Protein AF-A0A4R6QVR8-F1 (afdb_monomer_lite)

Radius of gyration: 30.58 Å; chains: 1; bounding box: 65×30×86 Å

Secondary structure (DSSP, 8-state):
-TTHHHHHHHHTS-TT-TTHHHHHHHHHHHHHHHHHHHHHHHHHHHHHTT--HHHHHHHHHHHHHHHHHHHHHHHHHHTT-TT---TTSPPPPHHHHHHHHHHHHS------------GGGGTHHHHHHHHHHHHHHHHHHHHHHT-S-HHHHHHHHHHHHHHHHHHTT-

Sequence (170 aa):
MRGVVTLAAAQSLPMDFPYRSQLVLIAFVVALVTLVVQGGTLPLLIRVLGIRGTDEEAARRELSLLIAELQEAAIGQVLDNPELRRRDGGRFDAEVLEEVRERFGRPLPGSSGGAAPDPRTAQRPELVQLLAEVQQDALDEARSLGAYDSGTIARAQKLLDAGSLRRGGL

pLDDT: mean 72.9, std 13.85, range [36.78, 92.38]

Structure (mmCIF, N/CA/C/O backbone):
data_AF-A0A4R6QVR8-F1
#
_entry.id   AF-A0A4R6QVR8-F1
#
loop_
_atom_site.group_PDB
_atom_site.id
_atom_site.type_symbol
_atom_site.label_atom_id
_atom_site.label_alt_id
_atom_site.label_comp_id
_atom_site.label_asym_id
_atom_site.label_entity_id
_atom_site.label_seq_id
_atom_site.pdbx_PDB_ins_code
_atom_site.Cartn_x
_atom_site.Cartn_y
_atom_site.Cartn_z
_atom_site.occupancy
_atom_site.B_iso_or_equiv
_atom_site.auth_seq_id
_atom_site.auth_comp_id
_atom_site.auth_asym_id
_atom_site.auth_atom_id
_atom_site.pdbx_PDB_model_num
ATOM 1 N N . MET A 1 1 ? -12.754 -4.981 37.027 1.00 50.38 1 MET A N 1
ATOM 2 C CA . MET A 1 1 ? -12.865 -5.345 38.463 1.00 50.38 1 MET A CA 1
ATOM 3 C C . MET A 1 1 ? -13.901 -4.525 39.259 1.00 50.38 1 MET A C 1
ATOM 5 O O . MET A 1 1 ? -14.379 -5.041 40.255 1.00 50.38 1 MET A O 1
ATOM 9 N N . ARG A 1 2 ? -14.282 -3.283 38.887 1.00 55.81 2 ARG A N 1
ATOM 10 C CA . ARG A 1 2 ? -15.092 -2.389 39.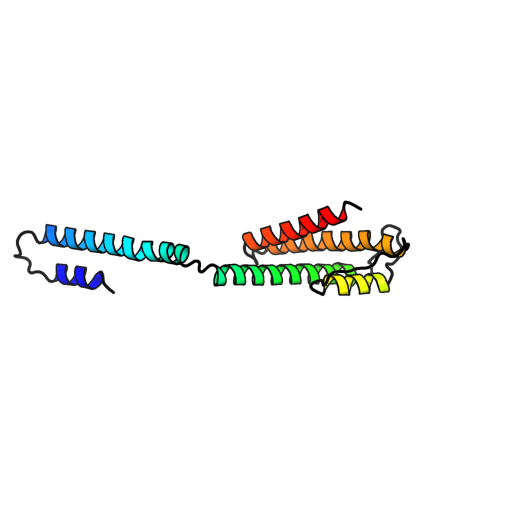759 1.00 55.81 2 ARG A CA 1
ATOM 11 C C . ARG A 1 2 ? -16.632 -2.438 39.624 1.00 55.81 2 ARG A C 1
ATOM 13 O O . ARG A 1 2 ? -17.299 -1.906 40.496 1.00 55.81 2 ARG A O 1
ATOM 20 N N . GLY A 1 3 ? -17.203 -3.080 38.599 1.00 59.09 3 GLY A N 1
ATOM 21 C CA . GLY A 1 3 ? -18.670 -3.150 38.413 1.00 59.09 3 GLY A CA 1
ATOM 22 C C . GLY A 1 3 ? -19.342 -4.412 38.973 1.00 59.09 3 GLY A C 1
ATOM 23 O O . GLY A 1 3 ? -20.460 -4.354 39.476 1.00 59.09 3 GLY A O 1
ATOM 24 N N . VAL A 1 4 ? -18.642 -5.552 38.939 1.00 65.31 4 VAL A N 1
ATOM 25 C CA . VAL A 1 4 ?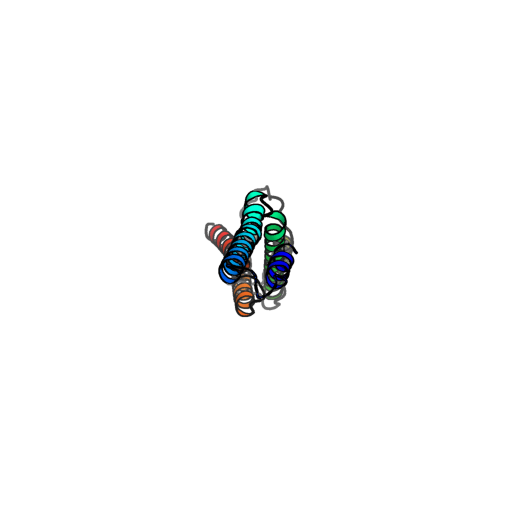 -19.193 -6.860 39.352 1.00 65.31 4 VAL A CA 1
ATOM 26 C C . VAL A 1 4 ? -19.422 -6.921 40.867 1.00 65.31 4 VAL A C 1
ATOM 28 O O . VAL A 1 4 ? -20.407 -7.493 41.322 1.00 65.31 4 VAL A O 1
ATOM 31 N N . VAL A 1 5 ? -18.556 -6.264 41.649 1.00 69.75 5 VAL A N 1
ATOM 32 C CA . VAL A 1 5 ? -18.651 -6.212 43.119 1.00 69.75 5 VAL A CA 1
ATOM 33 C C . VAL A 1 5 ? -19.855 -5.378 43.576 1.00 69.75 5 VAL A C 1
ATOM 35 O O . VAL A 1 5 ? -20.557 -5.781 44.497 1.00 69.75 5 VAL A O 1
ATOM 38 N N . THR A 1 6 ? -20.154 -4.263 42.904 1.00 68.56 6 THR A N 1
ATOM 39 C CA . THR A 1 6 ? -21.316 -3.413 43.220 1.00 68.56 6 THR A CA 1
ATOM 40 C C . THR A 1 6 ? -22.635 -4.116 42.897 1.00 68.56 6 THR A C 1
ATOM 42 O O . THR A 1 6 ? -23.589 -4.031 43.668 1.00 68.56 6 THR A O 1
ATOM 45 N N . LEU A 1 7 ? -22.676 -4.866 41.789 1.00 62.91 7 LEU A N 1
ATOM 46 C CA . LEU A 1 7 ? -23.846 -5.657 41.405 1.00 62.91 7 LEU A CA 1
ATOM 47 C C . LEU A 1 7 ? -24.078 -6.833 42.372 1.00 62.91 7 LEU A C 1
ATOM 49 O O . LEU A 1 7 ? -25.211 -7.088 42.777 1.00 62.91 7 LEU A O 1
ATOM 53 N N . ALA A 1 8 ? -23.002 -7.511 42.786 1.00 66.31 8 ALA A N 1
ATOM 54 C CA . ALA A 1 8 ? -23.059 -8.594 43.766 1.00 66.31 8 ALA A CA 1
ATOM 55 C C . ALA A 1 8 ? -23.499 -8.096 45.154 1.00 66.31 8 ALA A C 1
ATOM 57 O O . ALA A 1 8 ? -24.349 -8.716 45.787 1.00 66.31 8 ALA A O 1
ATOM 58 N N . ALA A 1 9 ? -22.995 -6.942 45.603 1.00 62.75 9 ALA A N 1
ATOM 59 C CA . ALA A 1 9 ? -23.403 -6.332 46.869 1.00 62.75 9 ALA A CA 1
ATOM 60 C C . ALA A 1 9 ? -24.887 -5.921 46.872 1.00 62.75 9 ALA A C 1
ATOM 62 O O . ALA A 1 9 ? -25.574 -6.123 47.872 1.00 62.75 9 ALA A O 1
ATOM 63 N N . ALA A 1 10 ? -25.406 -5.412 45.747 1.00 60.38 10 ALA A N 1
ATOM 64 C CA . ALA A 1 10 ? -26.825 -5.080 45.609 1.00 60.38 10 ALA A CA 1
ATOM 65 C C . ALA A 1 10 ? -27.734 -6.328 45.644 1.00 60.38 10 ALA A C 1
ATOM 67 O O . ALA A 1 10 ? -28.831 -6.280 46.199 1.00 60.38 10 ALA A O 1
ATOM 68 N N . GLN A 1 11 ? -27.270 -7.460 45.101 1.00 60.28 11 GLN A N 1
ATOM 69 C CA . GLN A 1 11 ? -27.969 -8.752 45.164 1.00 60.28 11 GLN A CA 1
ATOM 70 C C . GLN A 1 11 ? -27.950 -9.390 46.566 1.00 60.28 11 GLN A C 1
ATOM 72 O O . GLN A 1 11 ? -28.870 -10.137 46.890 1.00 60.28 11 GLN A O 1
ATOM 77 N N . SER A 1 12 ? -26.968 -9.066 47.416 1.00 67.50 12 SER A N 1
ATOM 78 C CA . SER A 1 12 ? -26.874 -9.576 48.798 1.00 67.50 12 SER A CA 1
ATOM 79 C C . SER A 1 12 ? -27.823 -8.902 49.803 1.00 67.50 12 SER A C 1
ATOM 81 O O . SER A 1 12 ? -27.862 -9.307 50.964 1.00 67.50 12 SER A O 1
ATOM 83 N N . LEU A 1 13 ? -28.598 -7.885 49.402 1.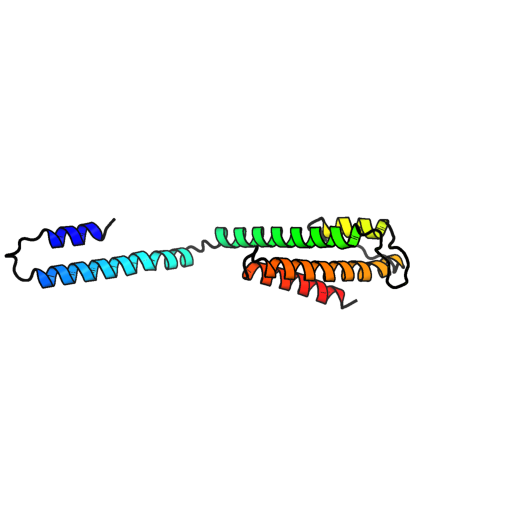00 61.72 13 LEU A N 1
ATOM 84 C CA . LEU A 1 13 ? -29.571 -7.229 50.288 1.00 61.72 13 LEU A CA 1
ATOM 85 C C . LEU A 1 13 ? -30.758 -8.163 50.623 1.00 61.72 13 LEU A C 1
ATOM 87 O O . LEU A 1 13 ? -31.300 -8.768 49.690 1.00 61.72 13 LEU A O 1
ATOM 91 N N . PRO A 1 14 ? -31.210 -8.245 51.897 1.00 57.94 14 PRO A N 1
ATOM 92 C CA . PRO A 1 14 ? -32.346 -9.074 52.322 1.00 57.94 14 PRO A CA 1
ATOM 93 C C . PRO A 1 14 ? -33.646 -8.748 51.569 1.00 57.94 14 PRO A C 1
ATOM 95 O O . PRO A 1 14 ? -33.858 -7.611 51.149 1.00 57.94 14 PRO A O 1
ATOM 98 N N . MET A 1 15 ? -34.531 -9.737 51.408 1.00 57.88 15 MET A N 1
ATOM 99 C CA . MET A 1 15 ? -35.774 -9.598 50.626 1.00 57.88 15 MET A CA 1
ATOM 100 C C . MET A 1 15 ? -36.783 -8.603 51.229 1.00 57.88 15 MET A C 1
ATOM 102 O O . MET A 1 15 ? -37.531 -7.991 50.474 1.00 57.88 15 MET A O 1
ATOM 106 N N . ASP A 1 16 ? -36.748 -8.378 52.546 1.00 59.53 16 ASP A N 1
ATOM 107 C CA . ASP A 1 16 ? -37.651 -7.462 53.268 1.00 59.53 16 ASP A CA 1
ATOM 108 C C . ASP A 1 16 ? -37.199 -5.987 53.256 1.00 59.53 16 ASP A C 1
ATOM 110 O O . ASP A 1 16 ? -37.741 -5.151 53.980 1.00 59.53 16 ASP A O 1
ATOM 114 N N . PHE A 1 17 ? -36.190 -5.633 52.452 1.00 61.97 17 PHE A N 1
ATOM 115 C CA . PHE A 1 17 ? -35.680 -4.262 52.405 1.00 61.97 17 PHE A CA 1
ATOM 116 C C . PHE A 1 17 ? -36.605 -3.349 51.574 1.00 61.97 17 PHE A C 1
ATOM 118 O O . PHE A 1 17 ? -36.832 -3.624 50.387 1.00 61.97 17 PHE A O 1
ATOM 125 N N . PRO A 1 18 ? -37.120 -2.237 52.133 1.00 64.25 18 PRO A N 1
ATOM 126 C CA . PRO A 1 18 ? -37.984 -1.332 51.386 1.00 64.25 18 PRO A CA 1
ATOM 127 C C . PRO A 1 18 ? -37.226 -0.734 50.189 1.00 64.25 18 PRO A C 1
ATOM 129 O O . PRO A 1 18 ? -36.057 -0.365 50.296 1.00 64.25 18 PRO A O 1
ATOM 132 N N . TYR A 1 19 ? -37.895 -0.650 49.034 1.00 67.69 19 TYR A N 1
ATOM 133 C CA . TYR A 1 19 ? -37.363 -0.086 47.779 1.00 67.69 19 TYR A CA 1
ATOM 134 C C . TYR A 1 19 ? -36.178 -0.839 47.131 1.00 67.69 19 TYR A C 1
ATOM 136 O O . TYR A 1 19 ? -35.477 -0.285 46.280 1.00 67.69 19 TYR A O 1
ATOM 144 N N . ARG A 1 20 ? -35.967 -2.127 47.451 1.00 68.62 20 ARG A N 1
ATOM 145 C CA . ARG A 1 20 ? -34.886 -2.968 46.884 1.00 68.62 20 ARG A CA 1
ATOM 146 C C . ARG A 1 20 ? -34.806 -2.930 45.352 1.00 68.62 20 ARG A C 1
ATOM 148 O O . ARG A 1 20 ? -33.722 -2.789 44.794 1.00 68.62 20 ARG A O 1
ATOM 155 N N . SER A 1 21 ? -35.943 -3.018 44.662 1.00 71.06 21 SER A N 1
ATOM 156 C CA . SER A 1 21 ? -36.007 -2.982 43.192 1.00 71.06 21 SER A CA 1
ATOM 157 C C . SER A 1 21 ? -35.503 -1.658 42.603 1.00 71.06 21 SER A C 1
ATOM 159 O O . SER A 1 21 ? -34.811 -1.670 41.586 1.00 71.06 21 SER A O 1
ATOM 161 N N . GLN A 1 22 ? -35.771 -0.527 43.264 1.00 77.88 22 GLN A N 1
ATOM 162 C CA . GLN A 1 22 ? -35.253 0.786 42.860 1.00 77.88 22 GLN A CA 1
ATOM 163 C C . GLN A 1 22 ? -33.741 0.890 43.088 1.00 77.88 22 GLN A C 1
ATOM 165 O O . GLN A 1 22 ? -33.028 1.376 42.213 1.00 77.88 22 GLN A O 1
ATOM 170 N N . LEU A 1 23 ? -33.227 0.378 44.210 1.00 75.19 23 LEU A N 1
ATOM 171 C CA . LEU A 1 23 ? -31.787 0.383 44.497 1.00 75.19 23 LEU A CA 1
ATOM 172 C C . LEU A 1 23 ? -30.988 -0.497 43.528 1.00 75.19 23 LEU A C 1
ATOM 174 O O . LEU A 1 23 ? -29.920 -0.092 43.071 1.00 75.19 23 LEU A O 1
ATOM 178 N N . VAL A 1 24 ? -31.515 -1.669 43.163 1.00 76.12 24 VAL A N 1
ATOM 179 C CA . VAL A 1 24 ? -30.892 -2.553 42.164 1.00 76.12 24 VAL A CA 1
ATOM 180 C C . VAL A 1 24 ? -30.872 -1.890 40.783 1.00 76.12 24 VAL A C 1
ATOM 182 O O . VAL A 1 24 ? -29.849 -1.944 40.102 1.00 76.12 24 VAL A O 1
ATOM 185 N N . LEU A 1 25 ? -31.956 -1.210 40.389 1.00 76.81 25 LEU A N 1
ATOM 186 C CA . LEU A 1 25 ? -32.012 -0.458 39.132 1.00 76.81 25 LEU A CA 1
ATOM 187 C C . LEU A 1 25 ? -30.963 0.664 39.100 1.00 76.81 25 LEU A C 1
ATOM 189 O O . LEU A 1 25 ? -30.226 0.790 38.124 1.00 76.81 25 LEU A O 1
ATOM 193 N N . ILE A 1 26 ? -30.852 1.443 40.179 1.00 80.88 26 ILE A N 1
ATOM 194 C CA . ILE A 1 26 ? -29.854 2.515 40.297 1.00 80.88 26 ILE A CA 1
ATOM 195 C C . ILE A 1 26 ? -28.436 1.938 40.222 1.00 80.88 26 ILE A C 1
ATOM 197 O O . ILE A 1 26 ? -27.614 2.436 39.455 1.00 80.88 26 ILE A O 1
ATOM 201 N N . ALA A 1 27 ? -28.150 0.861 40.959 1.00 78.94 27 ALA A N 1
ATOM 202 C CA . ALA A 1 27 ? -26.843 0.206 40.934 1.00 78.94 27 ALA A CA 1
ATOM 203 C C . ALA A 1 27 ? -26.480 -0.308 39.530 1.00 78.94 27 ALA A C 1
ATOM 205 O O . ALA A 1 27 ? -25.337 -0.151 39.095 1.00 78.94 27 ALA A O 1
ATOM 206 N N . PHE A 1 28 ? -27.452 -0.864 38.798 1.00 77.94 28 PHE A N 1
ATOM 207 C CA . PHE A 1 28 ? -27.261 -1.319 37.423 1.00 77.94 28 PHE A CA 1
ATOM 208 C C . PHE A 1 28 ? -26.957 -0.158 36.471 1.00 77.94 28 PHE A C 1
ATOM 210 O O . PHE A 1 28 ? -25.982 -0.219 35.724 1.00 77.94 28 PHE A O 1
ATOM 217 N N . VAL A 1 29 ? -27.732 0.929 36.534 1.00 83.06 29 VAL A N 1
ATOM 218 C CA . VAL A 1 29 ? -27.512 2.123 35.701 1.00 83.06 29 VAL A CA 1
ATOM 219 C C . VAL A 1 29 ? -26.144 2.745 35.985 1.00 83.06 29 VAL A C 1
ATOM 221 O O . VAL A 1 29 ? -25.406 3.053 35.052 1.00 83.06 29 VAL A O 1
ATOM 224 N N . VAL A 1 30 ? -25.755 2.870 37.256 1.00 83.25 30 VAL A N 1
ATOM 225 C CA . VAL A 1 30 ? -24.439 3.398 37.651 1.00 83.25 30 VAL A CA 1
ATOM 226 C C . VAL A 1 30 ? -23.305 2.499 37.149 1.00 83.25 30 VAL A C 1
ATOM 228 O O . VAL A 1 30 ? -22.306 2.999 36.626 1.00 83.25 30 VAL A O 1
ATOM 231 N N . ALA A 1 31 ? -23.447 1.176 37.253 1.00 80.06 31 ALA A N 1
ATOM 232 C CA . ALA A 1 31 ? -22.479 0.231 36.699 1.00 80.06 31 ALA A CA 1
ATOM 233 C C . ALA A 1 31 ? -22.359 0.368 35.171 1.00 80.06 31 ALA A C 1
ATOM 235 O O . ALA A 1 31 ? -21.252 0.360 34.640 1.00 80.06 31 ALA A O 1
ATOM 236 N N . LEU A 1 32 ? -23.476 0.553 34.466 1.00 79.31 32 LEU A N 1
ATOM 237 C CA . LEU A 1 32 ? -23.501 0.677 33.010 1.00 79.31 32 LEU A CA 1
ATOM 238 C C . LEU A 1 32 ? -22.864 1.995 32.549 1.00 79.31 32 LEU A C 1
ATOM 240 O O . LEU A 1 32 ? -21.990 1.987 31.686 1.00 79.31 32 LEU A O 1
ATOM 244 N N . VAL A 1 33 ? -23.211 3.113 33.194 1.00 82.25 33 VAL A N 1
ATOM 245 C CA . VAL A 1 33 ? -22.596 4.425 32.942 1.00 82.25 33 VAL A CA 1
ATOM 246 C C . VAL A 1 33 ? -21.097 4.386 33.224 1.00 82.25 33 VAL A C 1
ATOM 248 O O . VAL A 1 33 ? -20.312 4.848 32.403 1.00 82.25 33 VAL A O 1
ATOM 251 N N . THR A 1 34 ? -20.666 3.801 34.344 1.00 79.12 34 THR A N 1
ATOM 252 C CA . THR A 1 34 ? -19.231 3.703 34.656 1.00 79.12 34 THR A CA 1
ATOM 253 C C . THR A 1 34 ? -18.479 2.814 33.674 1.00 79.12 34 THR A C 1
ATOM 255 O O . THR A 1 34 ? -17.353 3.153 33.321 1.00 79.12 34 THR A O 1
ATOM 258 N N . LEU A 1 35 ? -19.089 1.733 33.179 1.00 79.50 35 LEU A N 1
ATOM 259 C CA . LEU A 1 35 ? -18.486 0.872 32.162 1.00 79.50 35 LEU A CA 1
ATOM 260 C C . LEU A 1 35 ? -18.374 1.579 30.807 1.00 79.50 35 LEU A C 1
ATOM 262 O O . LEU A 1 35 ? -17.355 1.447 30.139 1.00 79.50 35 LEU A O 1
ATOM 266 N N . VAL A 1 36 ? -19.385 2.361 30.422 1.00 78.75 36 VAL A N 1
ATOM 267 C CA . VAL A 1 36 ? -19.374 3.162 29.188 1.00 78.75 36 VAL A CA 1
ATOM 268 C C . VAL A 1 36 ? -18.362 4.299 29.290 1.00 78.75 36 VA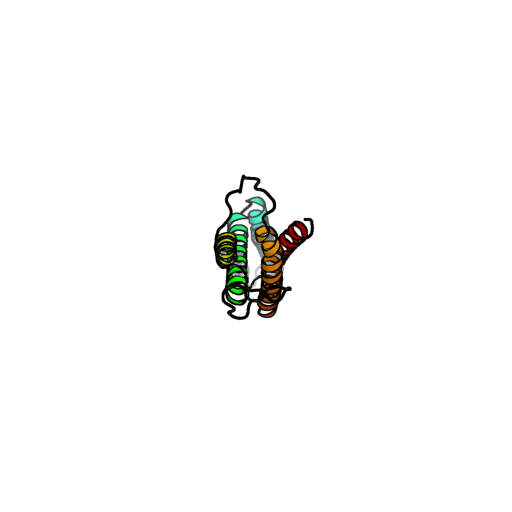L A C 1
ATOM 270 O O . VAL A 1 36 ? -17.594 4.522 28.360 1.00 78.75 36 VAL A O 1
ATOM 273 N N . VAL A 1 37 ? -18.299 4.983 30.433 1.00 78.12 37 VAL A N 1
ATOM 274 C CA . VAL A 1 37 ? -17.334 6.061 30.660 1.00 78.12 37 VAL A CA 1
ATOM 275 C C . VAL A 1 37 ? -15.915 5.504 30.714 1.00 78.12 37 VAL A C 1
ATOM 277 O O . VAL A 1 37 ? -15.068 6.027 30.004 1.00 78.12 37 VAL A O 1
ATOM 280 N N . GLN A 1 38 ? -15.635 4.436 31.472 1.00 70.75 38 GLN A N 1
ATOM 281 C CA . GLN A 1 38 ? -14.295 3.822 31.552 1.00 70.75 38 GLN A CA 1
ATOM 282 C C . GLN A 1 38 ? -13.891 3.102 30.259 1.00 70.75 38 GLN A C 1
ATOM 284 O O . GLN A 1 38 ? -12.749 3.213 29.824 1.00 70.75 38 GLN A O 1
ATOM 289 N N . GLY A 1 39 ? -14.819 2.386 29.624 1.00 71.50 39 GLY A N 1
ATOM 290 C CA . GLY A 1 39 ? -14.583 1.697 28.355 1.00 71.50 39 GLY A CA 1
ATOM 291 C C . GLY A 1 39 ? -14.412 2.665 27.186 1.00 71.50 39 GLY A C 1
ATOM 292 O O . GLY A 1 39 ? -13.576 2.434 26.319 1.00 71.50 39 GLY A O 1
ATOM 293 N N . GLY A 1 40 ? -15.145 3.782 27.188 1.00 71.81 40 GLY A N 1
ATOM 294 C CA . GLY A 1 40 ? -15.068 4.829 26.168 1.00 71.81 40 GLY A CA 1
ATOM 295 C C . GLY A 1 40 ? -13.937 5.842 26.377 1.00 71.81 40 GLY A C 1
ATOM 296 O O . GLY A 1 40 ? -13.470 6.438 25.408 1.00 71.81 40 GLY A O 1
ATOM 297 N N . THR A 1 41 ? -13.436 6.022 27.604 1.00 70.56 41 THR A N 1
ATOM 298 C CA . THR A 1 41 ? -12.293 6.925 27.857 1.00 70.56 41 THR A CA 1
ATOM 299 C C . THR A 1 41 ? -10.968 6.343 27.397 1.00 70.56 41 THR A C 1
ATOM 301 O O . THR A 1 41 ? -10.083 7.108 27.038 1.00 70.56 41 THR A O 1
ATOM 304 N N . LEU A 1 42 ? -10.823 5.021 27.332 1.00 63.53 42 LEU A N 1
ATOM 305 C CA . LEU A 1 42 ? -9.599 4.358 26.878 1.00 63.53 42 LEU A CA 1
ATOM 306 C C . LEU A 1 42 ? -9.246 4.664 25.402 1.00 63.53 42 LEU A C 1
ATOM 308 O O . LEU A 1 42 ? -8.131 5.124 25.159 1.00 63.53 42 LEU A O 1
ATOM 312 N N . PRO A 1 43 ? -10.158 4.530 24.415 1.00 64.75 43 PRO A N 1
ATOM 313 C CA . PRO A 1 43 ? -9.865 4.910 23.028 1.00 64.75 43 PRO A CA 1
ATOM 314 C C . PRO A 1 43 ? -9.646 6.420 22.852 1.00 64.75 43 PRO A C 1
ATOM 316 O O . PRO A 1 43 ? -8.850 6.840 22.010 1.00 64.75 43 PRO A O 1
ATOM 319 N N . LEU A 1 44 ? -10.311 7.250 23.661 1.00 68.75 44 LEU A N 1
ATOM 320 C CA . LEU A 1 44 ? -10.135 8.704 23.633 1.00 68.75 44 LEU A CA 1
ATOM 321 C C . LEU A 1 44 ? -8.776 9.109 24.229 1.00 68.75 44 LEU A C 1
ATOM 323 O O . LEU A 1 44 ? -8.092 9.962 23.671 1.00 68.75 44 LEU A O 1
ATOM 327 N N . LEU A 1 45 ? -8.335 8.425 25.287 1.00 69.62 45 LEU A N 1
ATOM 328 C CA . LEU A 1 45 ? -7.022 8.599 25.901 1.00 69.62 45 LEU A CA 1
ATOM 329 C C . LEU A 1 45 ? -5.895 8.117 24.978 1.00 69.62 45 LEU A C 1
ATOM 331 O O . LEU A 1 45 ? -4.899 8.817 24.849 1.00 69.62 45 LEU A O 1
ATOM 335 N N . ILE A 1 46 ? -6.072 6.995 24.269 1.00 64.69 46 ILE A N 1
ATOM 336 C CA . ILE A 1 46 ? -5.129 6.533 23.232 1.00 64.69 46 ILE A CA 1
ATOM 337 C C . ILE A 1 46 ? -4.979 7.589 22.125 1.00 64.69 46 ILE A C 1
ATOM 339 O O . ILE A 1 46 ? -3.861 7.894 21.709 1.00 64.69 46 ILE A O 1
ATOM 343 N N . ARG A 1 47 ? -6.089 8.198 21.680 1.00 67.00 47 ARG A N 1
ATOM 344 C CA . ARG A 1 47 ? -6.064 9.282 20.683 1.00 67.00 47 ARG A CA 1
ATOM 345 C C . ARG A 1 47 ? -5.367 10.546 21.189 1.00 67.00 47 ARG A C 1
ATOM 347 O O . ARG A 1 47 ? -4.624 11.154 20.426 1.00 67.00 47 ARG A O 1
ATOM 354 N N . VAL A 1 48 ? -5.597 10.937 22.443 1.00 73.56 48 VAL A N 1
ATOM 355 C CA . VAL A 1 48 ? -4.998 12.142 23.047 1.00 73.56 48 VAL A CA 1
ATOM 356 C C . VAL A 1 48 ? -3.509 11.952 23.340 1.00 73.56 48 VAL A C 1
ATOM 358 O O . VAL A 1 48 ? -2.732 12.880 23.136 1.00 73.56 48 VAL A O 1
ATOM 361 N N . LEU A 1 49 ? -3.092 10.755 23.764 1.00 67.50 49 LEU A N 1
ATOM 362 C CA . LEU A 1 49 ? -1.692 10.454 24.080 1.00 67.50 49 LEU A CA 1
ATOM 363 C C . LEU A 1 49 ? -0.823 10.230 22.830 1.00 67.50 49 LEU A C 1
ATOM 365 O O . LEU A 1 49 ? 0.386 10.059 22.948 1.00 67.50 49 LEU A O 1
ATOM 369 N N . GLY A 1 50 ? -1.419 10.245 21.633 1.00 56.34 50 GLY A N 1
ATOM 370 C CA . GLY A 1 50 ? -0.674 10.258 20.376 1.00 56.34 50 GLY A CA 1
ATOM 371 C C . GLY A 1 50 ? 0.164 9.003 20.132 1.00 56.34 50 GLY A C 1
ATOM 372 O O . GLY A 1 50 ? 1.174 9.081 19.435 1.00 56.34 50 GLY A O 1
ATOM 373 N N . ILE A 1 51 ? -0.240 7.844 20.669 1.00 54.44 51 ILE A N 1
ATOM 374 C CA . ILE A 1 51 ? 0.394 6.549 20.377 1.00 54.44 51 ILE A CA 1
ATOM 375 C C . ILE A 1 51 ? 0.019 6.154 18.939 1.00 54.44 51 ILE A C 1
ATOM 377 O O . ILE A 1 51 ? -0.874 5.354 18.693 1.00 54.44 51 ILE A O 1
ATOM 381 N N . ARG A 1 52 ? 0.669 6.799 17.970 1.00 55.41 52 ARG A N 1
ATOM 382 C CA . ARG A 1 52 ? 0.663 6.450 16.541 1.00 55.41 52 ARG A CA 1
ATOM 383 C C . ARG A 1 52 ? 1.867 5.585 16.156 1.00 55.41 52 ARG A C 1
ATOM 385 O O . ARG A 1 52 ? 1.875 5.002 15.081 1.00 55.41 52 ARG A O 1
ATOM 392 N N . GLY A 1 53 ? 2.868 5.487 17.037 1.00 53.88 53 GLY A N 1
ATOM 393 C CA . GLY A 1 53 ? 4.152 4.846 16.742 1.00 53.88 53 GLY A CA 1
ATOM 394 C C . GLY A 1 53 ? 4.052 3.358 16.406 1.00 53.88 53 GLY A C 1
ATOM 395 O O . GLY A 1 53 ? 4.699 2.911 15.472 1.00 53.88 53 GLY A O 1
ATOM 396 N N . THR A 1 54 ? 3.202 2.590 17.092 1.00 60.44 54 THR A N 1
ATOM 397 C CA . THR A 1 54 ? 3.133 1.133 16.875 1.00 60.44 54 THR A CA 1
ATOM 398 C C . THR A 1 54 ? 2.451 0.750 15.565 1.00 60.44 54 THR A C 1
ATOM 400 O O . THR A 1 54 ? 2.887 -0.183 14.900 1.00 60.44 54 THR A O 1
ATOM 403 N N . ASP A 1 55 ? 1.403 1.478 15.182 1.00 70.69 55 ASP A N 1
ATOM 404 C CA . ASP A 1 55 ? 0.594 1.163 13.999 1.00 70.69 55 ASP A CA 1
ATOM 405 C C . ASP A 1 55 ? 1.246 1.709 12.719 1.00 70.69 55 ASP A C 1
ATOM 407 O O . ASP A 1 55 ? 1.278 1.064 11.673 1.00 70.69 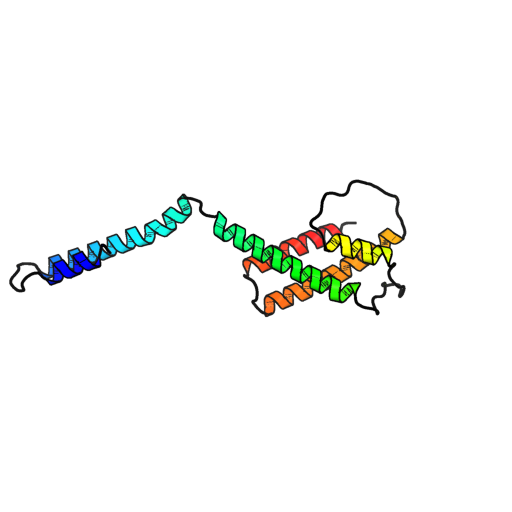55 ASP A O 1
ATOM 411 N N . GLU A 1 56 ? 1.866 2.889 12.806 1.00 77.56 56 GLU A N 1
ATOM 412 C CA . GLU A 1 56 ? 2.524 3.496 11.653 1.00 77.56 56 GLU A CA 1
ATOM 413 C C . GLU A 1 56 ? 3.865 2.828 11.321 1.00 77.56 56 GLU A C 1
ATOM 415 O O . GLU A 1 56 ? 4.205 2.696 10.145 1.00 77.56 56 GLU A O 1
ATOM 420 N N . GLU A 1 57 ? 4.611 2.350 12.321 1.00 78.69 57 GLU A N 1
ATOM 421 C CA . GLU A 1 57 ? 5.799 1.523 12.085 1.00 78.69 57 GLU A CA 1
ATOM 422 C C . GLU A 1 57 ? 5.442 0.163 11.483 1.00 78.69 57 GLU A C 1
ATOM 424 O O . GLU A 1 57 ? 6.116 -0.274 10.549 1.00 78.69 57 GLU A O 1
ATOM 429 N N . ALA A 1 58 ? 4.381 -0.488 11.971 1.00 79.50 58 ALA A N 1
ATOM 430 C CA . ALA A 1 58 ? 3.898 -1.745 11.406 1.00 79.50 58 ALA A CA 1
ATOM 431 C C . ALA A 1 58 ? 3.482 -1.566 9.939 1.00 79.50 58 ALA A C 1
ATOM 433 O O . ALA A 1 58 ? 3.989 -2.278 9.075 1.00 79.50 58 ALA A O 1
ATOM 434 N N . ALA A 1 59 ? 2.686 -0.537 9.637 1.00 81.50 59 ALA A N 1
ATOM 435 C CA . ALA A 1 59 ? 2.268 -0.232 8.271 1.00 81.50 59 ALA A CA 1
ATOM 436 C C . ALA A 1 59 ? 3.445 0.143 7.349 1.00 81.50 59 ALA A C 1
ATOM 438 O O . ALA A 1 59 ? 3.422 -0.149 6.156 1.00 81.50 59 ALA A O 1
ATOM 439 N N . ARG A 1 60 ? 4.494 0.797 7.872 1.00 83.81 60 ARG A N 1
ATOM 440 C CA . ARG A 1 60 ? 5.723 1.070 7.102 1.00 83.81 60 ARG A CA 1
ATOM 441 C C . ARG A 1 60 ? 6.505 -0.205 6.809 1.00 83.81 60 ARG A C 1
ATOM 443 O O . ARG A 1 60 ? 7.005 -0.346 5.697 1.00 83.81 60 ARG A O 1
ATOM 450 N N . ARG A 1 61 ? 6.611 -1.117 7.780 1.00 84.88 61 ARG A N 1
ATOM 451 C CA . ARG A 1 61 ? 7.267 -2.420 7.587 1.00 84.88 61 ARG A CA 1
ATOM 452 C C . ARG A 1 61 ? 6.512 -3.260 6.567 1.00 84.88 61 ARG A C 1
ATOM 454 O O . ARG A 1 61 ? 7.125 -3.758 5.632 1.00 84.88 61 ARG A O 1
ATOM 461 N N . GLU A 1 62 ? 5.197 -3.349 6.702 1.00 86.44 62 GLU A N 1
ATOM 462 C CA . GLU A 1 62 ? 4.339 -4.078 5.771 1.00 86.44 62 GLU A CA 1
ATOM 463 C C . GLU A 1 62 ? 4.459 -3.521 4.343 1.00 86.44 62 GLU A C 1
ATOM 465 O O . GLU A 1 62 ? 4.713 -4.272 3.405 1.00 86.44 62 GLU A O 1
ATOM 470 N N . LEU A 1 63 ? 4.418 -2.192 4.190 1.00 88.06 63 LEU A N 1
ATOM 471 C CA . LEU A 1 63 ? 4.665 -1.533 2.906 1.00 88.06 63 LEU A CA 1
ATOM 472 C C . LEU A 1 63 ? 6.062 -1.836 2.350 1.00 88.06 63 LEU A C 1
ATOM 474 O O . LEU A 1 63 ? 6.202 -2.057 1.151 1.00 88.06 63 LEU A O 1
ATOM 478 N N . SER A 1 64 ? 7.099 -1.842 3.193 1.00 87.12 64 SER A N 1
ATOM 479 C CA . SER A 1 64 ? 8.460 -2.150 2.742 1.00 87.12 64 SER A CA 1
ATOM 480 C C . SER A 1 64 ? 8.616 -3.594 2.266 1.00 87.12 64 SER A C 1
ATOM 482 O O . SER A 1 64 ? 9.327 -3.822 1.292 1.00 87.12 64 SER A O 1
ATOM 484 N N . LEU A 1 65 ? 7.922 -4.542 2.905 1.00 88.94 65 LEU A N 1
ATOM 485 C CA . LEU A 1 65 ? 7.905 -5.945 2.494 1.00 88.94 65 LEU A CA 1
ATOM 486 C C . LEU A 1 65 ? 7.213 -6.105 1.142 1.00 88.94 65 LEU A C 1
ATOM 488 O O . LEU A 1 65 ? 7.795 -6.704 0.246 1.00 88.94 65 LEU A O 1
ATOM 492 N N . LEU A 1 66 ? 6.035 -5.494 0.975 1.00 89.94 66 LEU A N 1
ATOM 493 C CA . LEU A 1 66 ? 5.319 -5.513 -0.299 1.00 89.94 66 LEU A CA 1
ATOM 494 C C . LEU A 1 66 ? 6.177 -4.922 -1.426 1.00 89.94 66 LEU A C 1
ATOM 496 O O . LEU A 1 66 ? 6.306 -5.518 -2.484 1.00 89.94 66 LEU A O 1
ATOM 500 N N . ILE A 1 67 ? 6.811 -3.765 -1.212 1.00 87.25 67 ILE A N 1
ATOM 501 C CA . ILE A 1 67 ? 7.664 -3.151 -2.244 1.00 87.25 67 ILE A CA 1
ATOM 502 C C . ILE A 1 67 ? 8.845 -4.059 -2.612 1.00 87.25 67 ILE A C 1
ATOM 504 O O . ILE A 1 67 ? 9.173 -4.158 -3.793 1.00 87.25 67 ILE A O 1
ATOM 508 N N . ALA A 1 68 ? 9.476 -4.704 -1.628 1.00 86.31 68 ALA A N 1
ATOM 509 C CA . ALA A 1 68 ? 10.580 -5.624 -1.878 1.00 86.31 68 ALA A CA 1
ATOM 510 C C . ALA A 1 68 ? 10.126 -6.836 -2.707 1.00 86.31 68 ALA A C 1
ATOM 512 O O . ALA A 1 68 ? 10.784 -7.172 -3.687 1.00 86.31 68 ALA A O 1
ATOM 513 N N . GLU A 1 69 ? 8.973 -7.422 -2.378 1.00 88.19 69 GLU A N 1
ATOM 514 C CA . GLU A 1 69 ? 8.392 -8.547 -3.119 1.00 88.19 69 GLU A CA 1
ATOM 515 C C . GLU A 1 69 ? 8.072 -8.168 -4.572 1.00 88.19 69 GLU A C 1
ATOM 517 O O . GLU A 1 69 ? 8.456 -8.877 -5.500 1.00 88.19 69 GLU A O 1
ATOM 522 N N . LEU A 1 70 ? 7.463 -6.999 -4.798 1.00 87.81 70 LEU A N 1
ATOM 523 C CA . LEU A 1 70 ? 7.178 -6.499 -6.149 1.00 87.81 70 LEU A CA 1
ATOM 524 C C . LEU A 1 70 ? 8.457 -6.258 -6.963 1.00 87.81 70 LEU A C 1
ATOM 526 O O . LEU A 1 70 ? 8.488 -6.497 -8.169 1.00 87.81 70 LEU A O 1
ATOM 530 N N . GLN A 1 71 ? 9.516 -5.751 -6.326 1.00 84.31 71 GLN A N 1
ATOM 531 C CA . GLN A 1 71 ? 10.810 -5.549 -6.980 1.00 84.31 71 GLN A CA 1
ATOM 532 C C . GLN A 1 71 ? 11.477 -6.873 -7.341 1.00 84.31 71 GLN A C 1
ATOM 534 O O . GLN A 1 71 ? 11.979 -7.010 -8.455 1.00 84.31 71 GLN A O 1
ATOM 539 N N . GLU A 1 72 ? 11.470 -7.836 -6.424 1.00 85.62 72 GLU A N 1
ATOM 540 C CA . GLU A 1 72 ? 12.049 -9.158 -6.640 1.00 85.62 72 GLU A CA 1
ATOM 541 C C . GLU A 1 72 ? 11.310 -9.914 -7.749 1.00 85.62 72 GLU A C 1
ATOM 543 O O . GLU A 1 72 ? 11.952 -10.416 -8.672 1.00 85.62 72 GLU A O 1
ATOM 548 N N . ALA A 1 73 ? 9.973 -9.892 -7.738 1.00 86.12 73 ALA A N 1
ATOM 549 C CA . ALA A 1 73 ? 9.150 -10.470 -8.797 1.00 86.12 73 ALA A CA 1
ATOM 550 C C . ALA A 1 73 ? 9.456 -9.844 -10.167 1.00 86.12 73 ALA A C 1
ATOM 552 O O . ALA A 1 73 ? 9.653 -10.559 -11.151 1.00 86.12 73 ALA A O 1
ATOM 553 N N . ALA A 1 74 ? 9.565 -8.514 -10.234 1.00 84.56 74 ALA A N 1
ATOM 554 C CA . ALA A 1 74 ? 9.862 -7.815 -11.480 1.00 84.56 74 ALA A CA 1
ATOM 555 C C . ALA A 1 74 ? 11.272 -8.104 -12.006 1.00 84.56 74 ALA A C 1
ATOM 557 O O . ALA A 1 74 ? 11.445 -8.359 -13.197 1.00 84.56 74 ALA A O 1
ATOM 558 N N . ILE A 1 75 ? 12.283 -8.104 -11.135 1.00 84.12 75 ILE A N 1
ATOM 559 C CA . ILE A 1 75 ? 13.655 -8.450 -11.522 1.00 84.12 75 ILE A CA 1
ATOM 560 C C . ILE A 1 75 ? 13.710 -9.900 -12.012 1.00 84.12 75 ILE A C 1
ATOM 562 O O . ILE A 1 75 ? 14.239 -10.146 -13.094 1.00 84.12 75 ILE A O 1
ATOM 566 N N . GLY A 1 76 ? 13.126 -10.838 -11.263 1.00 83.12 76 GLY A N 1
ATOM 567 C CA . GLY A 1 76 ? 13.141 -12.257 -11.611 1.00 83.12 76 GLY A CA 1
ATOM 568 C C . GLY A 1 76 ? 12.432 -12.561 -12.931 1.00 83.12 76 GLY A C 1
ATOM 569 O O . GLY A 1 76 ? 12.915 -13.353 -13.732 1.00 83.12 76 GLY A O 1
ATOM 570 N N . GLN A 1 77 ? 11.305 -11.907 -13.213 1.00 83.38 77 GLN A N 1
ATOM 571 C CA . GLN A 1 77 ? 10.571 -12.157 -14.456 1.00 83.38 77 GLN A CA 1
ATOM 572 C C . GLN A 1 77 ? 11.150 -11.424 -15.669 1.00 83.38 77 GLN A C 1
ATOM 574 O O . GLN A 1 77 ? 11.063 -11.940 -16.782 1.00 83.38 77 GLN A O 1
ATOM 579 N N . VAL A 1 78 ? 11.719 -10.227 -15.492 1.00 83.12 78 VAL A N 1
ATOM 580 C CA . VAL A 1 78 ? 12.217 -9.419 -16.616 1.00 83.12 78 VAL A CA 1
ATOM 581 C C . VAL A 1 78 ? 13.699 -9.671 -16.865 1.00 83.12 78 VAL A C 1
ATOM 583 O O . VAL A 1 78 ? 14.074 -10.019 -17.981 1.00 83.12 78 VAL A O 1
ATOM 586 N N . LEU A 1 79 ? 14.553 -9.494 -15.853 1.00 81.62 79 LEU A N 1
ATOM 587 C CA . LEU A 1 79 ? 16.010 -9.521 -16.033 1.00 81.62 79 LEU A CA 1
ATOM 588 C C . LEU A 1 79 ? 16.564 -10.940 -16.153 1.00 81.62 79 LEU A C 1
ATOM 590 O O . LEU A 1 79 ? 17.560 -11.127 -16.850 1.00 81.62 79 LEU A O 1
ATOM 594 N N . ASP A 1 80 ? 15.943 -11.928 -15.506 1.00 80.62 80 ASP A N 1
ATOM 595 C CA . ASP A 1 80 ? 16.399 -13.321 -15.595 1.00 80.62 80 ASP A CA 1
ATOM 596 C C . ASP A 1 80 ? 15.792 -14.060 -16.803 1.00 80.62 80 ASP A C 1
ATOM 598 O O . ASP A 1 80 ? 16.106 -15.228 -17.043 1.00 80.62 80 ASP A O 1
ATOM 602 N N . ASN A 1 81 ? 14.960 -13.387 -17.608 1.00 79.56 81 ASN A N 1
ATOM 603 C CA . ASN A 1 81 ? 14.368 -13.967 -18.806 1.00 79.56 81 ASN A CA 1
ATOM 604 C C . ASN A 1 81 ? 15.387 -14.019 -19.968 1.00 79.56 81 ASN A C 1
ATOM 606 O O . ASN A 1 81 ? 15.756 -12.977 -20.520 1.00 79.56 81 ASN A O 1
ATOM 610 N N . PRO A 1 82 ? 15.809 -15.218 -20.422 1.00 72.69 82 PRO A N 1
ATOM 611 C CA . PRO A 1 82 ? 16.787 -15.367 -21.503 1.00 72.69 82 PRO A CA 1
ATOM 612 C C . PRO A 1 82 ? 16.249 -14.944 -22.881 1.00 72.69 82 PRO A C 1
ATOM 614 O O . PRO A 1 82 ? 17.029 -14.763 -23.822 1.00 72.69 82 PRO A O 1
ATOM 617 N N . GLU A 1 83 ? 14.930 -14.791 -23.020 1.00 75.56 83 GLU A N 1
ATOM 618 C CA . GLU A 1 83 ? 14.269 -14.321 -24.237 1.00 75.56 83 GLU A CA 1
ATOM 619 C C . GLU A 1 83 ? 14.038 -12.808 -24.253 1.00 75.56 83 GLU A C 1
ATOM 621 O O . GLU A 1 83 ? 13.515 -12.295 -25.245 1.00 75.56 83 GLU A O 1
ATOM 626 N N . LEU A 1 84 ? 14.454 -12.083 -23.207 1.00 78.12 84 LEU A N 1
ATOM 627 C CA . LEU A 1 84 ? 14.292 -10.637 -23.129 1.00 78.12 84 LEU A CA 1
ATOM 628 C C . LEU A 1 84 ? 14.936 -9.960 -24.350 1.00 78.12 84 LEU A C 1
ATOM 630 O O . LEU A 1 84 ? 16.154 -9.999 -24.569 1.00 78.12 84 LEU A O 1
ATOM 634 N N . ARG A 1 85 ? 14.088 -9.333 -25.164 1.00 76.06 85 ARG A N 1
ATOM 635 C CA . ARG A 1 85 ? 14.468 -8.636 -26.393 1.00 76.06 85 ARG A CA 1
ATOM 636 C C . ARG A 1 85 ? 13.971 -7.209 -26.328 1.00 76.06 85 ARG A C 1
ATOM 638 O O . ARG A 1 85 ? 12.886 -6.937 -25.823 1.00 76.06 85 ARG A O 1
ATOM 645 N N . ARG A 1 86 ? 14.772 -6.321 -26.891 1.00 75.25 86 ARG A N 1
ATOM 646 C CA . ARG A 1 86 ? 14.385 -4.950 -27.181 1.00 75.25 86 ARG A CA 1
ATOM 647 C C . ARG A 1 86 ? 13.293 -4.938 -28.250 1.00 75.25 86 ARG A C 1
ATOM 649 O O . ARG A 1 86 ? 13.148 -5.881 -29.032 1.00 75.25 86 ARG A O 1
ATOM 656 N N . ARG A 1 87 ? 12.573 -3.827 -28.347 1.00 70.88 87 ARG A N 1
ATOM 657 C CA . ARG A 1 87 ? 11.494 -3.566 -29.304 1.00 70.88 87 ARG A CA 1
ATOM 658 C C . ARG A 1 87 ? 11.977 -3.611 -30.749 1.00 70.88 87 ARG A C 1
ATOM 660 O O . ARG A 1 87 ? 11.197 -3.904 -31.649 1.00 70.88 87 ARG A O 1
ATOM 667 N N . ASP A 1 88 ? 13.262 -3.342 -30.965 1.00 69.94 88 ASP A N 1
ATOM 668 C CA . ASP A 1 88 ? 13.940 -3.471 -32.257 1.00 69.94 88 ASP A CA 1
ATOM 669 C C . ASP A 1 88 ? 14.435 -4.904 -32.554 1.00 69.94 88 ASP A C 1
ATOM 671 O O . ASP A 1 88 ? 15.042 -5.145 -33.596 1.00 69.94 88 ASP A O 1
ATOM 675 N N . GLY A 1 89 ? 14.166 -5.867 -31.666 1.00 71.44 89 GLY A N 1
ATOM 676 C CA . GLY A 1 89 ? 14.581 -7.266 -31.780 1.00 71.44 89 GLY A CA 1
ATOM 677 C C . GLY A 1 89 ? 16.006 -7.548 -31.292 1.00 71.44 89 GLY A C 1
ATOM 678 O O . GLY A 1 89 ? 16.417 -8.713 -31.275 1.00 71.44 89 GLY A O 1
ATOM 679 N N . GLY A 1 90 ? 16.757 -6.521 -30.878 1.00 75.44 90 GLY A N 1
ATOM 680 C CA . GLY A 1 90 ? 18.098 -6.657 -30.311 1.00 75.44 90 GLY A CA 1
ATOM 681 C C . GLY A 1 90 ? 18.096 -7.219 -28.885 1.00 75.44 90 GLY A C 1
ATOM 682 O O . GLY A 1 90 ? 17.072 -7.242 -28.205 1.00 75.44 90 GLY A O 1
ATOM 683 N N . ARG A 1 91 ? 19.256 -7.674 -28.402 1.00 79.06 91 ARG A N 1
ATOM 684 C CA . ARG A 1 91 ? 19.445 -7.994 -26.975 1.00 79.06 91 ARG A CA 1
ATOM 685 C C . ARG A 1 91 ? 19.765 -6.719 -26.192 1.00 79.06 91 ARG A C 1
ATOM 687 O O . ARG A 1 91 ? 20.360 -5.801 -26.751 1.00 79.06 91 ARG A O 1
ATOM 694 N N . PHE A 1 92 ? 19.372 -6.678 -24.922 1.00 76.69 92 PHE A N 1
ATOM 695 C CA . PHE A 1 92 ? 19.805 -5.630 -23.997 1.00 76.69 92 PHE A CA 1
ATOM 696 C C . PHE A 1 92 ? 21.285 -5.808 -23.641 1.00 76.69 92 PHE A C 1
ATOM 698 O O . PHE A 1 92 ? 21.767 -6.937 -23.511 1.00 76.69 92 PHE A O 1
ATOM 705 N N . ASP A 1 93 ? 21.999 -4.696 -23.481 1.00 78.38 93 ASP A N 1
ATOM 706 C CA . ASP A 1 93 ? 23.388 -4.707 -23.024 1.00 78.38 93 ASP A CA 1
ATOM 707 C C . ASP A 1 93 ? 23.491 -5.224 -21.577 1.00 78.38 93 ASP A C 1
ATOM 709 O O . ASP A 1 93 ? 22.758 -4.780 -20.691 1.00 78.38 93 ASP A O 1
ATOM 713 N N . ALA A 1 94 ? 24.441 -6.131 -21.316 1.00 77.00 94 ALA A N 1
ATOM 714 C CA . ALA A 1 94 ? 24.625 -6.748 -19.996 1.00 77.00 94 ALA A CA 1
ATOM 715 C C . ALA A 1 94 ? 24.933 -5.717 -18.892 1.00 77.00 94 ALA A C 1
ATOM 717 O O . ALA A 1 94 ? 24.464 -5.850 -17.768 1.00 77.00 94 ALA A O 1
ATOM 718 N N . GLU A 1 95 ? 25.661 -4.652 -19.232 1.00 73.94 95 GLU A N 1
ATOM 719 C CA . GLU A 1 95 ? 25.983 -3.553 -18.315 1.00 73.94 95 GLU A CA 1
ATOM 720 C C . GLU A 1 95 ? 24.730 -2.744 -17.920 1.00 73.94 95 GLU A C 1
ATOM 722 O O . GLU A 1 95 ? 24.604 -2.307 -16.780 1.00 73.94 95 GLU A O 1
ATOM 727 N N . VAL A 1 96 ? 23.753 -2.607 -18.828 1.00 74.06 96 VAL A N 1
ATOM 728 C CA . VAL A 1 96 ? 22.478 -1.921 -18.551 1.00 74.06 96 VAL A CA 1
ATOM 729 C C . VAL A 1 96 ? 21.575 -2.783 -17.669 1.00 74.06 96 VAL A C 1
ATOM 731 O O . VAL A 1 96 ? 20.926 -2.252 -16.767 1.00 74.06 96 VAL A O 1
ATOM 734 N N . LEU A 1 97 ? 21.554 -4.101 -17.901 1.00 79.44 97 LEU A N 1
ATOM 735 C CA . LEU A 1 97 ? 20.828 -5.059 -17.062 1.00 79.44 97 LEU A CA 1
ATOM 736 C C . LEU A 1 97 ? 21.371 -5.061 -15.627 1.00 79.44 97 LEU A C 1
ATOM 738 O O . LEU A 1 97 ? 20.587 -4.957 -14.686 1.00 79.44 97 LEU A O 1
ATOM 742 N N . GLU A 1 98 ? 22.695 -5.099 -15.461 1.00 78.38 98 GLU A N 1
ATOM 743 C CA . GLU A 1 98 ? 23.340 -5.034 -14.144 1.00 78.38 98 GLU A CA 1
ATOM 744 C C . GLU A 1 98 ? 23.115 -3.684 -13.454 1.00 78.38 98 GLU A C 1
ATOM 746 O O . GLU A 1 98 ? 22.728 -3.644 -12.288 1.00 78.38 98 GLU A O 1
ATOM 751 N N . GLU A 1 99 ? 23.243 -2.562 -14.171 1.00 73.25 99 GLU A N 1
ATOM 752 C CA . GLU A 1 99 ? 22.989 -1.247 -13.575 1.00 73.25 99 GLU A CA 1
ATOM 753 C C . GLU A 1 99 ? 21.526 -1.109 -13.116 1.00 73.25 99 GLU A C 1
ATOM 755 O O . GLU A 1 99 ? 21.248 -0.500 -12.083 1.00 73.25 99 GLU A O 1
ATOM 760 N N . VAL A 1 100 ? 20.565 -1.675 -13.854 1.00 72.69 100 VAL A N 1
ATOM 761 C CA . VAL A 1 100 ? 19.153 -1.684 -13.445 1.00 72.69 100 VAL A CA 1
ATOM 762 C C . VAL A 1 100 ? 18.911 -2.648 -12.279 1.00 72.69 100 VAL A C 1
ATOM 764 O O . VAL A 1 100 ? 18.196 -2.273 -11.349 1.00 72.69 100 VAL A O 1
ATOM 767 N N . ARG A 1 101 ? 19.568 -3.814 -12.241 1.00 77.00 101 ARG A N 1
ATOM 768 C CA . ARG A 1 101 ? 19.537 -4.729 -11.087 1.00 77.00 101 ARG A CA 1
ATOM 769 C C . ARG A 1 101 ? 20.019 -4.035 -9.810 1.00 77.00 101 ARG A C 1
ATOM 771 O O . ARG A 1 101 ? 19.329 -4.068 -8.792 1.00 77.00 101 ARG A O 1
ATOM 778 N N . GLU A 1 102 ? 21.150 -3.333 -9.872 1.00 73.44 102 GLU A N 1
ATOM 779 C CA . GLU A 1 102 ? 21.689 -2.587 -8.728 1.00 73.44 102 GLU A CA 1
ATOM 780 C C . GLU A 1 102 ? 20.809 -1.393 -8.326 1.00 73.44 102 GLU A C 1
ATOM 782 O O . GLU A 1 102 ? 20.617 -1.128 -7.136 1.00 73.44 102 GLU A O 1
ATOM 787 N N . ARG A 1 103 ? 20.240 -0.675 -9.307 1.00 68.19 103 ARG A N 1
ATOM 788 C CA . ARG A 1 103 ? 19.368 0.492 -9.080 1.00 68.19 103 ARG A CA 1
ATOM 789 C C . ARG A 1 103 ? 18.058 0.115 -8.394 1.00 68.19 103 ARG A C 1
ATOM 791 O O . ARG A 1 103 ? 17.570 0.890 -7.575 1.00 68.19 103 ARG A O 1
ATOM 798 N N . PHE A 1 104 ? 17.481 -1.031 -8.747 1.00 66.94 104 PHE A N 1
ATOM 799 C CA . PHE A 1 104 ? 16.235 -1.515 -8.155 1.00 66.94 104 PHE A CA 1
ATOM 800 C C . PHE A 1 104 ? 16.462 -2.245 -6.820 1.00 66.94 104 PHE A C 1
ATOM 802 O O . PHE A 1 104 ? 15.555 -2.247 -5.997 1.00 66.94 104 PHE A O 1
ATOM 809 N N . GLY A 1 105 ? 17.662 -2.784 -6.557 1.00 62.97 105 GLY A N 1
ATOM 810 C CA . GLY A 1 105 ? 17.986 -3.523 -5.327 1.00 62.97 105 GLY A CA 1
ATOM 811 C C . GLY A 1 105 ? 18.426 -2.694 -4.106 1.00 62.97 105 GLY A C 1
ATOM 812 O O . GLY A 1 105 ? 18.590 -3.260 -3.024 1.00 62.97 105 GLY A O 1
ATOM 813 N N . ARG A 1 106 ? 18.640 -1.371 -4.218 1.00 56.09 106 ARG A N 1
ATOM 814 C CA . ARG A 1 106 ? 19.075 -0.518 -3.086 1.00 56.09 106 ARG A CA 1
ATOM 815 C C . ARG A 1 106 ? 18.188 0.714 -2.857 1.00 56.09 106 ARG A C 1
ATOM 817 O O . ARG A 1 106 ? 17.878 1.429 -3.810 1.00 56.09 106 ARG A O 1
ATOM 824 N N . PRO A 1 107 ? 17.885 1.070 -1.588 1.00 41.22 107 PRO A N 1
ATOM 825 C CA . PRO A 1 107 ? 17.354 2.384 -1.241 1.00 41.22 107 PRO A CA 1
ATOM 826 C C . PRO A 1 107 ? 18.392 3.475 -1.557 1.00 41.22 107 PRO A C 1
ATOM 828 O O . PRO A 1 107 ? 19.392 3.647 -0.865 1.00 41.22 107 PRO A O 1
ATOM 831 N N . LEU A 1 108 ? 18.141 4.172 -2.658 1.00 42.31 108 LEU A N 1
ATOM 832 C CA . LEU A 1 108 ? 18.752 5.391 -3.174 1.00 42.31 108 LEU A CA 1
ATOM 833 C C . LEU A 1 108 ? 19.479 6.320 -2.170 1.00 42.31 108 LEU A C 1
ATOM 835 O O . LEU A 1 108 ? 18.849 6.924 -1.304 1.00 42.31 108 LEU A O 1
ATOM 839 N N . PRO A 1 109 ? 20.777 6.601 -2.399 1.00 36.84 109 PRO A N 1
ATOM 840 C CA . PRO A 1 109 ? 21.365 7.920 -2.222 1.00 36.84 109 PRO A CA 1
ATOM 841 C C . PRO A 1 109 ? 21.382 8.676 -3.566 1.00 36.84 109 PRO A C 1
ATOM 843 O O . PRO A 1 109 ? 21.532 8.087 -4.636 1.00 36.84 109 PRO A O 1
ATOM 846 N N . GLY A 1 110 ? 21.175 9.994 -3.509 1.00 41.41 110 GLY A N 1
ATOM 847 C CA . GLY A 1 110 ? 20.987 10.858 -4.678 1.00 41.41 110 GLY A CA 1
ATOM 848 C C . GLY A 1 110 ? 22.134 10.807 -5.691 1.00 41.41 110 GLY A C 1
ATOM 849 O O . GLY A 1 110 ? 23.303 10.898 -5.325 1.00 41.41 110 GLY A O 1
ATOM 850 N N . SER A 1 111 ? 21.790 10.705 -6.979 1.00 43.19 111 SER A N 1
ATOM 851 C CA . SER A 1 111 ? 22.761 10.777 -8.070 1.00 43.19 111 SER A CA 1
ATOM 852 C C . SER A 1 111 ? 22.904 12.209 -8.583 1.00 43.19 111 SER A C 1
ATOM 854 O O . SER A 1 111 ? 22.006 12.745 -9.238 1.00 43.19 111 SER A O 1
ATOM 856 N N . SER A 1 112 ? 24.064 12.793 -8.311 1.00 42.28 112 SER A N 1
ATOM 857 C CA . SER A 1 112 ? 24.652 13.895 -9.070 1.00 42.28 112 SER A CA 1
ATOM 858 C C . SER A 1 112 ? 25.270 13.361 -10.364 1.00 42.28 112 SER A C 1
ATOM 860 O O . SER A 1 112 ? 25.857 12.282 -10.351 1.00 42.28 112 SER A O 1
ATOM 862 N N . GLY A 1 113 ? 25.235 14.156 -11.435 1.00 36.78 113 GLY A N 1
ATOM 863 C CA . GLY A 1 113 ? 26.151 14.012 -12.572 1.00 36.78 113 GLY A CA 1
ATOM 864 C C . GLY A 1 113 ? 25.456 13.910 -13.924 1.00 36.78 113 GLY A C 1
ATOM 865 O O . GLY A 1 113 ? 25.009 12.841 -14.320 1.00 36.78 113 GLY A O 1
ATOM 866 N N . GLY A 1 114 ? 25.397 15.034 -14.641 1.00 45.22 114 GLY A N 1
ATOM 867 C CA . GLY A 1 114 ? 25.059 15.051 -16.059 1.00 45.22 114 GLY A CA 1
ATOM 868 C C . GLY A 1 114 ? 26.176 14.419 -16.890 1.00 45.22 114 GLY A C 1
ATOM 869 O O . GLY A 1 114 ? 27.344 14.767 -16.728 1.00 45.22 114 GLY A O 1
ATOM 870 N N . ALA A 1 115 ? 25.800 13.518 -17.792 1.00 41.22 115 ALA A N 1
ATOM 871 C CA . ALA A 1 115 ? 26.645 12.997 -18.858 1.00 41.22 115 ALA A CA 1
ATOM 872 C C . ALA A 1 115 ? 25.827 12.932 -20.162 1.00 41.22 115 ALA A C 1
ATOM 874 O O . ALA A 1 115 ? 24.600 12.843 -20.124 1.00 41.22 115 ALA A O 1
ATOM 875 N N . ALA A 1 116 ? 26.522 13.068 -21.293 1.00 43.41 116 ALA A N 1
ATOM 876 C CA . ALA A 1 116 ? 25.984 13.263 -22.643 1.00 43.41 116 ALA A CA 1
ATOM 877 C C . ALA A 1 116 ? 25.010 12.150 -23.114 1.00 43.41 116 ALA A C 1
ATOM 879 O O . ALA A 1 116 ? 24.990 11.071 -22.523 1.00 43.41 116 ALA A O 1
ATOM 880 N N . PRO A 1 117 ? 24.217 12.373 -24.187 1.00 47.03 117 PRO A N 1
ATOM 881 C CA . PRO A 1 117 ? 23.256 11.392 -24.685 1.00 47.03 117 PRO A CA 1
ATOM 882 C C . PRO A 1 117 ? 23.981 10.193 -25.320 1.00 47.03 117 PRO A C 1
ATOM 884 O O . PRO A 1 117 ? 24.347 10.212 -26.492 1.00 47.03 117 PRO A O 1
ATOM 887 N N . ASP A 1 118 ? 24.216 9.158 -24.521 1.00 53.56 118 ASP A N 1
ATOM 888 C CA . ASP A 1 118 ? 24.665 7.839 -24.963 1.00 53.56 118 ASP A CA 1
ATOM 889 C C . ASP A 1 118 ? 23.462 7.060 -25.556 1.00 53.56 118 ASP A C 1
ATOM 891 O O . ASP A 1 118 ? 22.388 7.065 -24.946 1.00 53.56 118 ASP A O 1
ATOM 895 N N . PRO A 1 119 ? 23.569 6.372 -26.712 1.00 53.09 119 PRO A N 1
ATOM 896 C CA . PRO A 1 119 ? 22.548 5.421 -27.176 1.00 53.09 119 PRO A CA 1
ATOM 897 C C . PRO A 1 119 ? 22.181 4.336 -26.141 1.00 53.09 119 PRO A C 1
ATOM 899 O O . PRO A 1 119 ? 21.092 3.767 -26.215 1.00 53.09 119 PRO A O 1
ATOM 902 N N . ARG A 1 120 ? 23.020 4.087 -25.126 1.00 55.94 120 ARG A N 1
ATOM 903 C CA . ARG A 1 120 ? 22.692 3.247 -23.954 1.00 55.94 120 ARG A CA 1
ATOM 904 C C . ARG A 1 120 ? 21.605 3.858 -23.062 1.00 55.94 120 ARG A C 1
ATOM 906 O O . ARG A 1 120 ? 20.782 3.138 -22.496 1.00 55.94 120 ARG A O 1
ATOM 913 N N . THR A 1 121 ? 21.527 5.187 -22.995 1.00 59.50 121 THR A N 1
ATOM 914 C CA . THR A 1 121 ? 20.471 5.921 -22.280 1.00 59.50 121 THR A CA 1
ATOM 915 C C . THR A 1 121 ? 19.099 5.705 -22.926 1.00 59.50 121 THR A C 1
ATOM 917 O O . THR A 1 121 ? 18.087 5.803 -22.238 1.00 59.50 121 THR A O 1
ATOM 920 N N . ALA A 1 122 ? 19.051 5.341 -24.216 1.00 62.50 122 ALA A N 1
ATOM 921 C CA . ALA A 1 122 ? 17.808 5.056 -24.934 1.00 62.50 122 ALA A CA 1
ATOM 922 C C . ALA A 1 122 ? 17.219 3.663 -24.630 1.00 62.50 122 ALA A C 1
ATOM 924 O O . ALA A 1 122 ? 16.025 3.463 -24.828 1.00 62.50 122 ALA A O 1
ATOM 925 N N . GLN A 1 123 ? 18.013 2.714 -24.110 1.00 67.00 123 GLN A N 1
ATOM 926 C CA . GLN A 1 123 ? 17.529 1.370 -23.740 1.00 67.00 123 GLN A CA 1
ATOM 927 C C . GLN A 1 123 ? 16.912 1.330 -22.334 1.00 67.00 123 GLN A C 1
ATOM 929 O O . GLN A 1 123 ? 16.007 0.544 -22.057 1.00 67.00 123 GLN A O 1
ATOM 934 N N . ARG A 1 124 ? 17.385 2.209 -21.441 1.00 69.94 124 ARG A N 1
ATOM 935 C CA . ARG A 1 124 ? 16.873 2.360 -20.073 1.00 69.94 124 ARG A CA 1
ATOM 936 C C . ARG A 1 124 ? 15.358 2.576 -19.982 1.00 69.94 124 ARG A C 1
ATOM 938 O O . ARG A 1 124 ? 14.745 1.851 -19.204 1.00 69.94 124 ARG A O 1
ATOM 945 N N . PRO A 1 125 ? 14.734 3.535 -20.700 1.00 73.81 125 PRO A N 1
ATOM 946 C CA . PRO A 1 125 ? 13.297 3.780 -20.566 1.00 73.81 125 PRO A CA 1
ATOM 947 C C . PRO A 1 125 ? 12.466 2.552 -20.942 1.00 73.81 125 PRO A C 1
ATOM 949 O O . PRO A 1 125 ? 11.462 2.284 -20.293 1.00 73.81 125 PRO A O 1
ATOM 952 N N . GLU A 1 126 ? 12.921 1.775 -21.923 1.00 79.00 126 GLU A N 1
ATOM 953 C CA . GLU A 1 126 ? 12.251 0.555 -22.366 1.00 79.00 126 GLU A CA 1
ATOM 954 C C . GLU A 1 126 ? 12.305 -0.550 -21.301 1.00 79.00 126 GLU A C 1
ATOM 956 O O . GLU A 1 126 ? 11.269 -1.082 -20.906 1.00 79.00 126 GLU A O 1
ATOM 961 N N . LEU A 1 127 ? 13.492 -0.841 -20.757 1.00 77.88 127 LEU A N 1
ATOM 962 C CA . LEU A 1 127 ? 13.651 -1.845 -19.699 1.00 77.88 127 LEU A CA 1
ATOM 963 C C . LEU A 1 127 ? 12.881 -1.457 -18.426 1.00 77.88 127 LEU A C 1
ATOM 965 O O . LEU A 1 127 ? 12.274 -2.289 -17.757 1.00 77.88 127 LEU A O 1
ATOM 969 N N . VAL A 1 128 ? 12.879 -0.165 -18.107 1.00 78.12 128 VAL A N 1
ATOM 970 C CA . VAL A 1 128 ? 12.160 0.390 -16.960 1.00 78.12 128 VAL A CA 1
ATOM 971 C C . VAL A 1 128 ? 10.640 0.358 -17.160 1.00 78.12 128 VAL A C 1
ATOM 973 O O . VAL A 1 128 ? 9.912 0.285 -16.167 1.00 78.12 128 VAL A O 1
ATOM 976 N N . GLN A 1 129 ? 10.153 0.420 -18.402 1.00 81.56 129 GLN A N 1
ATOM 977 C CA . GLN A 1 129 ? 8.738 0.239 -18.718 1.00 81.56 129 GLN A CA 1
ATOM 978 C C . GLN A 1 129 ? 8.325 -1.227 -18.535 1.00 81.56 129 GLN A C 1
ATOM 980 O O . GLN A 1 129 ? 7.353 -1.480 -17.831 1.00 81.56 129 GLN A O 1
ATOM 985 N N . LEU A 1 130 ? 9.110 -2.176 -19.057 1.00 83.75 130 LEU A N 1
ATOM 986 C CA . LEU A 1 130 ? 8.863 -3.613 -18.873 1.00 83.75 130 LEU A CA 1
ATOM 987 C C . LEU A 1 130 ? 8.825 -4.002 -17.387 1.00 83.75 130 LEU A C 1
ATOM 989 O O . LEU A 1 130 ? 7.932 -4.718 -16.947 1.00 83.75 130 LEU A O 1
ATOM 993 N N . LEU A 1 131 ? 9.750 -3.467 -16.585 1.00 83.25 131 LEU A N 1
ATOM 994 C CA . LEU A 1 131 ? 9.740 -3.667 -15.133 1.00 83.25 131 LEU A CA 1
ATOM 995 C C . LEU A 1 131 ? 8.494 -3.087 -14.456 1.00 83.25 131 LEU A C 1
ATOM 997 O O . LEU A 1 131 ? 7.998 -3.671 -13.499 1.00 83.25 131 LEU A O 1
ATOM 1001 N N . ALA A 1 132 ? 7.997 -1.938 -14.920 1.00 83.19 132 ALA A N 1
ATOM 1002 C CA . ALA A 1 132 ? 6.803 -1.321 -14.347 1.00 83.19 132 ALA A CA 1
ATOM 1003 C C . ALA A 1 132 ? 5.544 -2.149 -14.616 1.00 83.19 132 ALA A C 1
ATOM 1005 O O . ALA A 1 132 ? 4.704 -2.263 -13.729 1.00 83.19 132 ALA A O 1
ATOM 1006 N N . GLU A 1 133 ? 5.434 -2.718 -15.817 1.00 86.44 133 GLU A N 1
ATOM 1007 C CA . GLU A 1 133 ? 4.322 -3.591 -16.201 1.00 86.44 133 GLU A CA 1
ATOM 1008 C C . GLU A 1 133 ? 4.273 -4.818 -15.282 1.00 86.44 133 GLU A C 1
ATOM 1010 O O . GLU A 1 133 ? 3.254 -5.060 -14.641 1.00 86.44 133 GLU A O 1
ATOM 1015 N N . VAL A 1 134 ? 5.409 -5.490 -15.072 1.00 87.31 134 VAL A N 1
ATOM 1016 C CA . VAL A 1 134 ? 5.463 -6.647 -14.164 1.00 87.31 134 VAL A CA 1
ATOM 1017 C C . VAL A 1 134 ? 5.203 -6.268 -12.701 1.00 87.31 134 VAL A C 1
ATOM 1019 O O . VAL A 1 134 ? 4.541 -7.010 -11.980 1.00 87.31 134 VAL A O 1
ATOM 1022 N N . GLN A 1 135 ? 5.678 -5.107 -12.234 1.00 87.00 135 GLN A N 1
ATOM 1023 C CA . GLN A 1 135 ? 5.358 -4.628 -10.880 1.00 87.00 135 GLN A CA 1
ATOM 1024 C C . GLN A 1 135 ? 3.856 -4.392 -10.682 1.00 87.00 135 GLN A C 1
ATOM 1026 O O . GLN A 1 135 ? 3.347 -4.618 -9.584 1.00 87.00 135 GLN A O 1
ATOM 1031 N N . GLN A 1 136 ? 3.160 -3.921 -11.719 1.00 89.75 136 GLN A N 1
ATOM 1032 C CA . GLN A 1 136 ? 1.715 -3.716 -11.686 1.00 89.75 136 GLN A CA 1
ATOM 1033 C C . GLN A 1 136 ? 0.982 -5.062 -11.594 1.00 89.75 136 GLN A C 1
ATOM 1035 O O . GLN A 1 136 ? 0.123 -5.221 -10.728 1.00 89.75 136 GLN A O 1
ATOM 1040 N N . ASP A 1 137 ? 1.381 -6.036 -12.416 1.00 89.94 137 ASP A N 1
ATOM 1041 C CA . ASP A 1 137 ? 0.801 -7.383 -12.417 1.00 89.94 137 ASP A CA 1
ATOM 1042 C C . ASP A 1 137 ? 1.007 -8.085 -11.066 1.00 89.94 137 ASP A C 1
ATOM 1044 O O . ASP A 1 137 ? 0.062 -8.625 -10.489 1.00 89.94 137 ASP A O 1
ATOM 1048 N N . ALA A 1 138 ? 2.215 -7.998 -10.500 1.00 88.75 138 ALA A N 1
ATOM 1049 C CA . ALA A 1 138 ? 2.521 -8.552 -9.183 1.00 88.75 138 ALA A CA 1
ATOM 1050 C C . ALA A 1 138 ? 1.722 -7.863 -8.056 1.00 88.75 138 ALA A C 1
ATOM 1052 O O . ALA A 1 138 ? 1.323 -8.508 -7.084 1.00 88.75 138 ALA A O 1
ATOM 1053 N N . LEU A 1 139 ? 1.440 -6.559 -8.174 1.00 91.00 139 LEU A N 1
ATOM 1054 C CA . LEU A 1 139 ? 0.604 -5.843 -7.205 1.00 91.00 139 LEU A CA 1
ATOM 1055 C C . LEU A 1 139 ? -0.867 -6.258 -7.309 1.00 91.00 139 LEU A C 1
ATOM 1057 O O . LEU A 1 139 ? -1.545 -6.380 -6.284 1.00 91.00 139 LEU A O 1
ATOM 1061 N N . ASP A 1 140 ? -1.368 -6.476 -8.523 1.00 92.00 140 ASP A N 1
ATOM 1062 C CA . ASP A 1 140 ? -2.724 -6.972 -8.748 1.00 92.00 140 ASP A CA 1
ATOM 1063 C C . ASP A 1 140 ? -2.883 -8.415 -8.242 1.00 92.00 140 ASP A C 1
ATOM 1065 O O . ASP A 1 140 ? -3.900 -8.739 -7.617 1.00 92.00 140 ASP A O 1
ATOM 1069 N N . GLU A 1 141 ? -1.854 -9.251 -8.394 1.00 90.00 141 GLU A N 1
ATOM 1070 C CA . GLU A 1 141 ? -1.796 -10.582 -7.789 1.00 90.00 141 GLU A CA 1
ATOM 1071 C C . GLU A 1 141 ? -1.821 -10.501 -6.256 1.00 90.00 141 GLU A C 1
ATOM 1073 O O . GLU A 1 141 ? -2.703 -11.095 -5.626 1.00 90.00 141 GLU A O 1
ATOM 1078 N N . ALA A 1 142 ? -0.947 -9.692 -5.647 1.00 88.94 142 ALA A N 1
ATOM 1079 C CA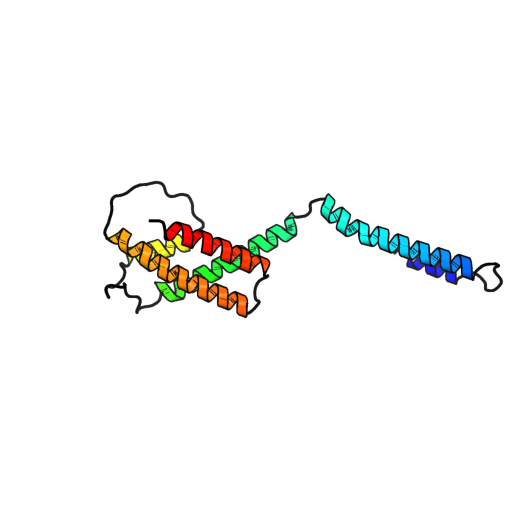 . ALA A 1 142 ? -0.914 -9.488 -4.198 1.00 88.94 142 ALA A CA 1
ATOM 1080 C C . ALA A 1 142 ? -2.260 -8.976 -3.646 1.00 88.94 142 ALA A C 1
ATOM 1082 O O . ALA A 1 142 ? -2.703 -9.392 -2.568 1.00 88.94 142 ALA A O 1
ATOM 1083 N N . ARG A 1 143 ? -2.956 -8.115 -4.406 1.00 89.00 143 ARG A N 1
ATOM 1084 C CA . ARG A 1 143 ? -4.317 -7.654 -4.093 1.00 89.00 143 ARG A CA 1
ATOM 1085 C C . ARG A 1 143 ? -5.329 -8.800 -4.154 1.00 89.00 143 ARG A C 1
ATOM 1087 O O . ARG A 1 143 ? -6.185 -8.884 -3.276 1.00 89.00 143 ARG A O 1
ATOM 1094 N N . SER A 1 144 ? -5.251 -9.663 -5.166 1.00 92.38 144 SER A N 1
ATOM 1095 C CA . SER A 1 144 ? -6.172 -10.796 -5.337 1.00 92.38 144 SER A CA 1
ATOM 1096 C C . SER A 1 144 ? -6.031 -11.857 -4.239 1.00 92.38 144 SER A C 1
ATOM 1098 O O . SER A 1 144 ? -7.027 -12.444 -3.818 1.00 92.38 144 SER A O 1
ATOM 1100 N N . LEU A 1 145 ? -4.810 -12.051 -3.730 1.00 90.75 145 LEU A N 1
ATOM 1101 C CA . LEU A 1 145 ? -4.492 -13.007 -2.669 1.00 90.75 145 LEU A CA 1
ATOM 1102 C C . LEU A 1 145 ? -4.902 -12.515 -1.273 1.00 90.75 145 LEU A C 1
ATOM 1104 O O . LEU A 1 145 ? -4.994 -13.315 -0.344 1.00 90.75 145 LEU A O 1
ATOM 1108 N N . GLY A 1 146 ? -5.142 -11.209 -1.109 1.00 88.50 146 GLY A N 1
ATOM 1109 C CA . GLY A 1 146 ? -5.478 -10.613 0.186 1.00 88.50 146 GLY A CA 1
ATOM 1110 C C . GLY A 1 146 ? -4.349 -10.717 1.219 1.00 88.50 146 GLY A C 1
ATOM 1111 O O . GLY A 1 146 ? -4.621 -10.720 2.417 1.00 88.50 146 GLY A O 1
ATOM 1112 N N . ALA A 1 147 ? -3.094 -10.825 0.766 1.00 83.94 147 ALA A N 1
ATOM 1113 C CA . ALA A 1 147 ? -1.924 -11.005 1.629 1.00 83.94 147 ALA A CA 1
ATOM 1114 C C . ALA A 1 147 ? -1.557 -9.743 2.436 1.00 83.94 147 ALA A C 1
ATOM 1116 O O . ALA A 1 147 ? -0.887 -9.842 3.462 1.00 83.94 147 ALA A O 1
ATOM 1117 N N . TYR A 1 148 ? -2.020 -8.575 1.984 1.00 89.19 148 TYR A N 1
ATOM 1118 C CA . TYR A 1 148 ? -1.692 -7.262 2.536 1.00 89.19 148 TYR A CA 1
ATOM 1119 C C . TYR A 1 148 ? -2.944 -6.435 2.824 1.00 89.19 148 TYR A C 1
ATOM 1121 O O . TYR A 1 148 ? -3.960 -6.562 2.133 1.00 89.19 148 TYR A O 1
ATOM 1129 N N . ASP A 1 149 ? -2.859 -5.535 3.808 1.00 87.31 149 ASP A N 1
ATOM 1130 C CA . ASP A 1 149 ? -3.947 -4.603 4.108 1.00 87.31 149 ASP A CA 1
ATOM 1131 C C . ASP A 1 149 ? -4.271 -3.681 2.914 1.00 87.31 149 ASP A C 1
ATOM 1133 O O . ASP A 1 149 ? -3.399 -3.248 2.150 1.00 87.31 149 ASP A O 1
ATOM 1137 N N . SER A 1 150 ? -5.547 -3.306 2.785 1.00 87.56 150 SER A N 1
ATOM 1138 C CA . SER A 1 150 ? -6.028 -2.428 1.708 1.00 87.56 150 SER A CA 1
ATOM 1139 C C . SER A 1 150 ? -5.332 -1.061 1.707 1.00 87.56 150 SER A C 1
ATOM 1141 O O . SER A 1 150 ? -5.079 -0.487 0.644 1.00 87.56 150 SER A O 1
ATOM 1143 N N . GLY A 1 151 ? -4.986 -0.534 2.885 1.00 86.88 151 GLY A N 1
ATOM 1144 C CA . GLY A 1 151 ? -4.225 0.702 3.021 1.00 86.88 151 GLY A CA 1
ATOM 1145 C C . GLY A 1 151 ? -2.787 0.564 2.523 1.00 86.88 151 GLY A C 1
ATOM 1146 O O . GLY A 1 151 ? -2.258 1.500 1.918 1.00 86.88 151 GLY A O 1
ATOM 1147 N N . THR A 1 152 ? -2.169 -0.598 2.725 1.00 90.25 152 THR A N 1
ATOM 1148 C CA . THR A 1 152 ? -0.816 -0.908 2.249 1.00 90.25 152 THR A CA 1
ATOM 1149 C C . THR A 1 152 ? -0.785 -1.021 0.724 1.00 90.25 152 THR A C 1
ATOM 1151 O O . THR A 1 152 ? 0.029 -0.350 0.085 1.00 90.25 152 THR A O 1
ATOM 1154 N N . ILE A 1 153 ? -1.747 -1.735 0.130 1.00 91.50 153 ILE A N 1
ATOM 1155 C CA . ILE A 1 153 ? -1.919 -1.834 -1.330 1.00 91.50 153 ILE A CA 1
ATOM 1156 C C . ILE A 1 153 ? -2.141 -0.451 -1.960 1.00 91.50 153 ILE A C 1
ATOM 1158 O O . ILE A 1 153 ? -1.492 -0.100 -2.945 1.00 91.50 153 ILE A O 1
ATOM 1162 N N . ALA A 1 154 ? -3.013 0.377 -1.377 1.00 89.81 154 ALA A N 1
ATOM 1163 C CA . ALA A 1 154 ? -3.285 1.720 -1.892 1.00 89.81 154 ALA A CA 1
ATOM 1164 C C . ALA A 1 154 ? -2.051 2.640 -1.833 1.00 89.81 154 ALA A C 1
ATOM 1166 O O . ALA A 1 154 ? -1.829 3.461 -2.727 1.00 89.81 154 ALA A O 1
ATOM 1167 N N . ARG A 1 155 ? -1.224 2.509 -0.787 1.00 88.50 155 ARG A N 1
ATOM 1168 C CA . ARG A 1 155 ? 0.041 3.250 -0.670 1.00 88.50 155 ARG A CA 1
ATOM 1169 C C . ARG A 1 155 ? 1.068 2.774 -1.692 1.00 88.50 155 ARG A C 1
ATOM 1171 O O . ARG A 1 155 ? 1.711 3.622 -2.306 1.00 88.50 155 ARG A O 1
ATOM 1178 N N . ALA A 1 156 ? 1.196 1.463 -1.893 1.00 89.31 156 ALA A N 1
ATOM 1179 C CA . ALA A 1 156 ? 2.078 0.892 -2.907 1.00 89.31 156 ALA A CA 1
ATOM 1180 C C . ALA A 1 156 ? 1.680 1.351 -4.319 1.00 89.31 156 ALA A C 1
ATOM 1182 O O . ALA A 1 156 ? 2.527 1.878 -5.037 1.00 89.31 156 ALA A O 1
ATOM 1183 N N . GLN A 1 157 ? 0.387 1.294 -4.663 1.00 89.62 157 GLN A N 1
ATOM 1184 C CA . GLN A 1 157 ? -0.137 1.799 -5.939 1.00 89.62 157 GLN A CA 1
ATOM 1185 C C . GLN A 1 157 ? 0.251 3.262 -6.166 1.00 89.62 157 GLN A C 1
ATOM 1187 O O . GLN A 1 157 ? 0.810 3.615 -7.199 1.00 89.62 157 GLN A O 1
ATOM 1192 N N . LYS A 1 158 ? 0.039 4.119 -5.160 1.00 88.38 158 LYS A N 1
ATOM 1193 C CA . LYS A 1 158 ? 0.369 5.545 -5.258 1.00 88.38 158 LYS A CA 1
ATOM 1194 C C . LYS A 1 158 ? 1.862 5.791 -5.508 1.00 88.38 158 LYS A C 1
ATOM 1196 O O . LYS A 1 158 ? 2.214 6.758 -6.183 1.00 88.38 158 LYS A O 1
ATOM 1201 N N . LEU A 1 159 ? 2.739 4.956 -4.950 1.00 84.44 159 LEU A N 1
ATOM 1202 C CA . LEU A 1 159 ? 4.183 5.039 -5.185 1.00 84.44 159 LEU A CA 1
ATOM 1203 C C . LEU A 1 159 ? 4.551 4.606 -6.610 1.00 84.44 159 LEU A C 1
ATOM 1205 O O . LEU A 1 159 ? 5.366 5.278 -7.247 1.00 84.44 159 LEU A O 1
ATOM 1209 N N . LEU A 1 160 ? 3.930 3.542 -7.126 1.00 83.12 160 LEU A N 1
ATOM 1210 C CA . LEU A 1 160 ? 4.125 3.086 -8.505 1.00 83.12 160 LEU A CA 1
ATOM 1211 C C . LEU A 1 160 ? 3.617 4.123 -9.518 1.00 83.12 160 LEU A C 1
ATOM 1213 O O . LEU A 1 160 ? 4.359 4.486 -10.433 1.00 83.12 160 LEU A O 1
ATOM 1217 N N . ASP A 1 161 ? 2.428 4.688 -9.291 1.00 82.25 161 ASP A N 1
ATOM 1218 C CA . ASP A 1 161 ? 1.826 5.732 -10.131 1.00 82.25 161 ASP A CA 1
ATOM 1219 C C . ASP A 1 161 ? 2.669 7.020 -10.138 1.00 82.25 161 ASP A C 1
ATOM 1221 O O . ASP A 1 161 ? 2.888 7.651 -11.173 1.00 82.25 161 ASP A O 1
ATOM 1225 N N . ALA A 1 162 ? 3.210 7.420 -8.982 1.00 79.12 162 ALA A N 1
ATOM 1226 C CA . ALA A 1 162 ? 4.126 8.558 -8.910 1.00 79.12 162 ALA A CA 1
ATOM 1227 C C . ALA A 1 162 ? 5.427 8.292 -9.690 1.00 79.12 162 ALA A C 1
ATOM 1229 O O . ALA A 1 162 ? 5.991 9.198 -10.312 1.00 79.12 162 ALA A O 1
ATOM 1230 N N . GLY A 1 163 ? 5.898 7.043 -9.672 1.00 68.12 163 GLY A N 1
ATOM 1231 C CA . GLY A 1 163 ? 7.047 6.601 -10.448 1.00 68.12 163 GLY A CA 1
ATOM 1232 C C . GLY A 1 163 ? 6.781 6.566 -11.954 1.00 68.12 163 GLY A C 1
ATOM 1233 O O . GLY A 1 163 ? 7.687 6.895 -12.720 1.00 68.12 163 GLY A O 1
ATOM 1234 N N . SER A 1 164 ? 5.586 6.172 -12.398 1.00 64.50 164 SER A N 1
ATOM 1235 C CA . SER A 1 164 ? 5.225 6.105 -13.823 1.00 64.50 164 SER A CA 1
ATOM 1236 C C . SER A 1 164 ? 5.052 7.500 -14.431 1.00 64.50 164 SER A C 1
ATOM 1238 O O . SER A 1 164 ? 5.618 7.783 -15.487 1.00 64.50 164 SER A O 1
ATOM 1240 N N . LEU A 1 165 ? 4.404 8.426 -13.714 1.00 60.66 165 LEU A N 1
ATOM 1241 C CA . LEU A 1 165 ? 4.233 9.819 -14.152 1.00 60.66 165 LEU A CA 1
ATOM 1242 C C . LEU A 1 165 ? 5.565 10.562 -14.307 1.00 60.66 165 LEU A C 1
ATOM 1244 O O . LEU A 1 165 ? 5.741 11.339 -15.242 1.00 60.66 165 LEU A O 1
ATOM 1248 N N . ARG A 1 166 ? 6.534 10.304 -13.420 1.00 59.69 166 ARG A N 1
ATOM 1249 C CA . ARG A 1 166 ? 7.883 10.880 -13.533 1.00 59.69 166 ARG A CA 1
ATOM 1250 C C . ARG A 1 166 ? 8.660 10.320 -14.733 1.00 59.69 166 ARG A C 1
ATOM 1252 O O . ARG A 1 166 ? 9.553 10.996 -15.232 1.00 59.69 166 ARG A O 1
ATOM 1259 N N . ARG A 1 167 ? 8.339 9.104 -15.184 1.00 58.97 167 ARG A N 1
ATOM 1260 C CA . ARG A 1 167 ? 9.007 8.431 -16.309 1.00 58.97 167 ARG A CA 1
ATOM 1261 C C . ARG A 1 167 ? 8.431 8.806 -17.673 1.00 58.97 167 ARG A C 1
ATOM 1263 O O . ARG A 1 167 ? 9.191 8.852 -18.627 1.00 58.97 167 ARG A O 1
ATOM 1270 N N . GLY A 1 168 ? 7.139 9.127 -17.758 1.00 48.12 168 GLY A N 1
ATOM 1271 C CA . GLY A 1 168 ? 6.487 9.550 -19.007 1.00 48.12 168 GLY A CA 1
ATOM 1272 C C . GLY A 1 168 ? 6.743 11.005 -19.432 1.00 48.12 168 GLY A C 1
ATOM 1273 O O . GLY A 1 168 ? 6.197 11.437 -20.440 1.00 48.12 168 GLY A O 1
ATOM 1274 N N . GLY A 1 169 ? 7.518 11.774 -18.659 1.00 40.78 169 GLY A N 1
ATOM 1275 C CA . GLY A 1 169 ? 7.775 13.203 -18.891 1.00 40.78 169 GLY A CA 1
ATOM 1276 C C . GLY A 1 169 ? 9.139 13.549 -19.502 1.00 40.78 169 GLY A C 1
ATOM 1277 O O . GLY A 1 169 ? 9.541 14.707 -19.394 1.00 40.78 169 GLY A O 1
ATOM 1278 N N . LEU A 1 170 ? 9.860 12.577 -20.073 1.00 39.81 170 LEU A N 1
ATOM 1279 C CA . LEU A 1 170 ? 11.170 12.754 -20.717 1.00 39.81 170 LEU A CA 1
ATOM 1280 C C . LEU A 1 170 ? 11.096 12.454 -22.215 1.00 39.81 170 LEU A C 1
ATOM 1282 O O . LEU A 1 170 ? 10.535 11.392 -22.562 1.00 39.81 170 LEU A O 1
#

Foldseek 3Di:
DPLVVLLVVLVPDDPPDPPSVVSNVVSVVVSVVVCCCVVVVVVVVCVVVPPPPPVVVVLVVLLVVLLVQLLVQLLCVALVDPCRADPVRHDQDPVLSVVVVVVSPDDDDDDDDDDDDDVNVVVNLVSVVSSLVSSVVSLVVCVVVVVGDPVSSVVNVVVSVVVVVVSVPD